Protein AF-A0A2E0QD37-F1 (afdb_monomer_lite)

Sequence (133 aa):
MSDSNKPEDSVQANPYARYAKQAQTGISQREKEGQLLVKSAQAFQGLLDNWNQAKYEDIETAISYNRSLWTLFFERAEADAEQTALSKTIISLGHFVFQRSAQILAEKDHAQRKPMFEALINVNKQIASGLFK

Foldseek 3Di:
DDDDDDDDDDCPPDPVVVVVPPQPDDDDPLLVLLVLLLVLLVLLVVCLVVVVVDDLVSLLVSLVSLLVSLVVLLVVLVPPPVNDPVSVVSVVVNVVSVVLSVCLNPDPDSVVNSVSSVVSSVVSNVSSVVSVD

Secondary structure (DSSP, 8-state):
--------------HHHHHTS--SSSS-HHHHHHHHHHHHHHHHHHHHHTTTT--HHHHHHHHHHHHHHHHHHHHHHHT-TT--HHHHHHHHHHHHHHHHHHHHHH---HHHHHHHHHHHHHHHHHHHHHHT-

pLDDT: mean 84.85, std 20.03, range [38.81, 98.75]

Radius of gyration: 20.41 Å; chains: 1; bounding box: 61×35×63 Å

Structure (mmCIF, N/CA/C/O backbone):
data_AF-A0A2E0QD37-F1
#
_entry.id   AF-A0A2E0QD37-F1
#
loop_
_atom_site.group_PDB
_atom_site.id
_atom_site.type_symbol
_atom_site.label_atom_id
_atom_site.label_alt_id
_atom_site.label_comp_id
_atom_site.label_asym_id
_atom_site.label_entity_id
_atom_site.label_seq_id
_atom_site.pdbx_PDB_ins_code
_atom_site.Cartn_x
_atom_site.Cartn_y
_atom_site.Cartn_z
_atom_site.occupancy
_atom_site.B_iso_or_equiv
_atom_site.auth_seq_id
_atom_site.auth_comp_id
_atom_site.auth_asym_id
_atom_site.auth_atom_id
_atom_site.pdbx_PDB_model_num
ATOM 1 N N . MET A 1 1 ? 45.549 13.555 -46.033 1.00 46.78 1 MET A N 1
ATOM 2 C CA . MET A 1 1 ? 44.649 14.204 -45.061 1.00 46.78 1 MET A CA 1
ATOM 3 C C . MET A 1 1 ? 43.252 13.704 -45.371 1.00 46.78 1 MET A C 1
ATOM 5 O O . MET A 1 1 ? 42.635 14.237 -46.278 1.00 46.78 1 MET A O 1
ATOM 9 N N . SER A 1 2 ? 42.834 12.629 -44.701 1.00 40.50 2 SER A N 1
ATOM 10 C CA . SER A 1 2 ? 41.514 12.012 -44.854 1.00 40.50 2 SER A CA 1
ATOM 11 C C . SER A 1 2 ? 41.102 11.363 -43.533 1.00 40.50 2 SER A C 1
ATOM 13 O O . SER A 1 2 ? 41.851 10.560 -42.985 1.00 40.50 2 SER A O 1
ATOM 15 N N . ASP A 1 3 ? 39.916 11.773 -43.096 1.00 43.25 3 ASP A N 1
ATOM 16 C CA . ASP A 1 3 ? 38.840 10.992 -42.486 1.00 43.25 3 ASP A CA 1
ATOM 17 C C . ASP A 1 3 ? 38.875 10.518 -41.020 1.00 43.25 3 ASP A C 1
ATOM 19 O O . ASP A 1 3 ? 39.574 9.597 -40.615 1.00 43.25 3 ASP A O 1
ATOM 23 N N . SER A 1 4 ? 37.901 11.101 -40.310 1.00 39.56 4 SER A N 1
ATOM 24 C CA . SER A 1 4 ? 36.816 10.416 -39.595 1.00 39.56 4 SER A CA 1
ATOM 25 C C . SER A 1 4 ? 37.019 9.973 -38.148 1.00 39.56 4 SER A C 1
ATOM 27 O O . SER A 1 4 ? 37.530 8.912 -37.814 1.00 39.56 4 SER A O 1
ATOM 29 N N . ASN A 1 5 ? 36.422 10.810 -37.304 1.00 48.47 5 ASN A N 1
ATOM 30 C CA . ASN A 1 5 ? 35.844 10.531 -36.000 1.00 48.47 5 ASN A CA 1
ATOM 31 C C . ASN A 1 5 ? 34.973 9.251 -35.986 1.00 48.47 5 ASN A C 1
ATOM 33 O O . ASN A 1 5 ? 34.045 9.138 -36.788 1.00 48.47 5 ASN A O 1
ATOM 37 N N . LYS A 1 6 ? 35.188 8.358 -35.011 1.00 42.75 6 LYS A N 1
ATOM 38 C CA . LYS A 1 6 ? 34.123 7.521 -34.429 1.00 42.75 6 LYS A CA 1
ATOM 39 C C . LYS A 1 6 ? 34.463 7.156 -32.969 1.00 42.75 6 LYS A C 1
ATOM 41 O O . LYS A 1 6 ? 35.553 6.634 -32.738 1.00 42.75 6 LYS A O 1
ATOM 46 N N . PRO A 1 7 ? 33.572 7.412 -31.993 1.00 52.16 7 PRO A N 1
ATOM 47 C CA . PRO A 1 7 ? 33.697 6.928 -30.619 1.00 52.16 7 PRO A CA 1
ATOM 48 C C . PRO A 1 7 ? 32.830 5.671 -30.411 1.00 52.16 7 PRO A C 1
ATOM 50 O O . PRO A 1 7 ? 31.709 5.644 -30.898 1.00 52.16 7 PRO A O 1
ATOM 53 N N . GLU A 1 8 ? 33.325 4.654 -29.703 1.00 38.81 8 GLU A N 1
ATOM 54 C CA . GLU A 1 8 ? 32.596 3.464 -29.192 1.00 38.81 8 GLU A CA 1
ATOM 55 C C . GLU A 1 8 ? 33.648 2.666 -28.382 1.00 38.81 8 GLU A C 1
ATOM 57 O O . GLU A 1 8 ? 34.765 2.493 -28.854 1.00 38.81 8 GLU A O 1
ATOM 62 N N . ASP A 1 9 ? 33.494 2.209 -27.142 1.00 40.91 9 ASP A N 1
ATOM 63 C CA . ASP A 1 9 ? 32.338 1.941 -26.298 1.00 40.91 9 ASP A CA 1
ATOM 64 C C . ASP A 1 9 ? 32.784 2.043 -24.827 1.00 40.91 9 ASP A C 1
ATOM 66 O O . ASP A 1 9 ? 33.634 1.271 -24.375 1.00 40.91 9 ASP A O 1
ATOM 70 N N . SER A 1 10 ? 32.189 2.930 -24.028 1.00 41.44 10 SER A N 1
ATOM 71 C CA . SER A 1 10 ? 32.179 2.737 -22.575 1.00 41.44 10 SER A CA 1
ATOM 72 C C . SER A 1 10 ? 30.936 1.928 -22.231 1.00 41.44 10 SER A C 1
ATOM 74 O O . SER A 1 10 ? 29.849 2.487 -22.079 1.00 41.44 10 SER A O 1
ATOM 76 N N . VAL A 1 11 ? 31.093 0.608 -22.114 1.00 47.97 11 VAL A N 1
ATOM 77 C CA . VAL A 1 11 ? 30.079 -0.282 -21.535 1.00 47.97 11 VAL A CA 1
ATOM 78 C C . VAL A 1 11 ? 29.918 0.096 -20.064 1.00 47.97 11 VAL A C 1
ATOM 80 O O . VAL A 1 11 ? 30.552 -0.464 -19.170 1.00 47.97 11 VAL A O 1
ATOM 83 N N . GLN A 1 12 ? 29.080 1.095 -19.801 1.00 50.47 12 GLN A N 1
ATOM 84 C CA . GLN A 1 12 ? 28.637 1.418 -18.460 1.00 50.47 12 GLN A CA 1
ATOM 85 C C . GLN A 1 12 ? 27.658 0.314 -18.071 1.00 50.47 12 GLN A C 1
ATOM 87 O O . GLN A 1 12 ? 26.489 0.314 -18.453 1.00 50.47 12 GLN A O 1
ATOM 92 N N . ALA A 1 13 ? 28.184 -0.705 -17.391 1.00 46.34 13 ALA A N 1
ATOM 93 C CA . ALA A 1 13 ? 27.398 -1.791 -16.839 1.00 46.34 13 ALA A CA 1
ATOM 94 C C . ALA A 1 13 ? 26.326 -1.188 -15.929 1.00 46.34 13 ALA A C 1
ATOM 96 O O . ALA A 1 13 ? 26.610 -0.782 -14.803 1.00 46.34 13 ALA A O 1
ATOM 97 N N . ASN A 1 14 ? 25.101 -1.101 -16.444 1.00 53.91 14 ASN A N 1
ATOM 98 C CA . ASN A 1 14 ? 23.966 -0.625 -15.686 1.00 53.91 14 ASN A CA 1
ATOM 99 C C . ASN A 1 14 ? 23.771 -1.579 -14.489 1.00 53.91 14 ASN A C 1
ATOM 101 O O . ASN A 1 14 ? 23.466 -2.758 -14.712 1.00 53.91 14 ASN A O 1
ATOM 105 N N . PRO A 1 15 ? 23.937 -1.127 -13.231 1.00 43.12 15 PRO A N 1
ATOM 106 C CA . PRO A 1 15 ? 23.738 -1.981 -12.064 1.00 43.12 15 PRO A CA 1
ATOM 107 C C . PRO A 1 15 ? 22.324 -2.584 -12.040 1.00 43.12 15 PRO A C 1
ATOM 109 O O . PRO A 1 15 ? 22.164 -3.714 -11.583 1.00 43.12 15 PRO A O 1
ATOM 112 N N . TYR A 1 16 ? 21.332 -1.922 -12.655 1.00 45.09 16 TYR A N 1
ATOM 113 C CA . TYR A 1 16 ? 19.959 -2.414 -12.827 1.00 45.09 16 TYR A CA 1
ATOM 114 C C . TYR A 1 16 ? 19.847 -3.649 -13.739 1.00 45.09 16 TYR A C 1
ATOM 116 O O . TYR A 1 16 ? 18.983 -4.499 -13.521 1.00 45.09 16 TYR A O 1
ATOM 124 N N . ALA A 1 17 ? 20.766 -3.836 -14.694 1.00 50.28 17 ALA A N 1
ATOM 125 C CA . ALA A 1 17 ? 20.780 -5.012 -15.569 1.00 50.28 17 ALA A CA 1
ATOM 126 C C . ALA A 1 17 ? 21.157 -6.306 -14.822 1.00 50.28 17 ALA A C 1
ATOM 128 O O . ALA A 1 17 ? 20.845 -7.406 -15.285 1.00 50.28 17 ALA A O 1
ATOM 129 N N . ARG A 1 18 ? 21.796 -6.198 -13.646 1.00 40.84 18 ARG A N 1
ATOM 130 C CA . ARG A 1 18 ? 22.094 -7.358 -12.790 1.00 40.84 18 ARG A CA 1
ATOM 131 C C . ARG A 1 18 ? 20.921 -7.774 -11.906 1.00 40.84 18 ARG A C 1
ATOM 133 O O . ARG A 1 18 ? 20.808 -8.960 -11.611 1.00 40.84 18 ARG A O 1
ATOM 140 N N . TYR A 1 19 ? 19.999 -6.863 -11.593 1.00 46.44 19 TYR A N 1
ATOM 141 C CA . TYR A 1 19 ? 18.747 -7.204 -10.904 1.00 46.44 19 TYR A CA 1
ATOM 142 C C . TYR A 1 19 ? 17.749 -7.928 -11.824 1.00 46.44 19 TYR A C 1
ATOM 144 O O . TYR A 1 19 ? 16.905 -8.679 -11.345 1.00 46.44 19 TYR A O 1
ATOM 152 N N . ALA A 1 20 ? 17.882 -7.779 -13.148 1.00 51.56 20 ALA A N 1
ATOM 153 C CA . ALA A 1 20 ? 17.060 -8.488 -14.131 1.00 51.56 20 ALA A CA 1
ATOM 154 C C . ALA A 1 20 ? 17.512 -9.942 -14.407 1.00 51.56 20 ALA A C 1
ATOM 156 O O . ALA A 1 20 ? 16.75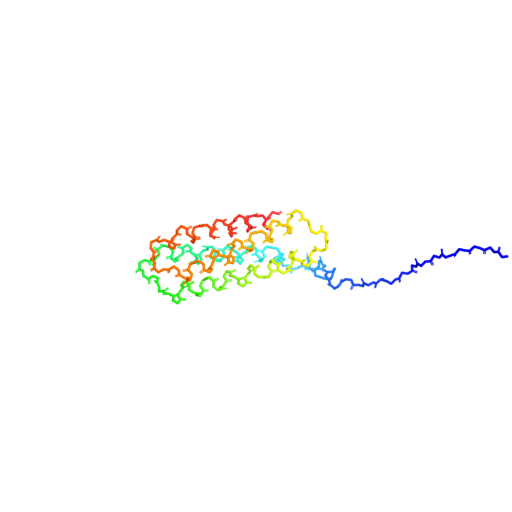9 -10.714 -14.997 1.00 51.56 20 ALA A O 1
ATOM 157 N N . LYS A 1 21 ? 18.722 -10.348 -13.982 1.00 44.88 21 LYS A N 1
ATOM 158 C CA . LYS A 1 21 ? 19.312 -11.676 -14.265 1.00 44.88 21 LYS A CA 1
ATOM 159 C C . LYS A 1 21 ? 19.428 -12.592 -13.034 1.00 44.88 21 LYS A C 1
ATOM 161 O O . LYS A 1 21 ? 20.413 -13.308 -12.886 1.00 44.88 21 LYS A O 1
ATOM 166 N N . GLN A 1 22 ? 18.424 -12.605 -12.158 1.00 43.53 22 GLN A N 1
ATOM 167 C CA . GLN A 1 22 ? 18.332 -13.555 -11.029 1.00 43.53 22 GLN A CA 1
ATOM 168 C C . GLN A 1 22 ? 17.004 -14.337 -11.015 1.00 43.53 22 GLN A C 1
ATOM 170 O O . GLN A 1 22 ? 16.498 -14.721 -9.967 1.00 43.53 22 GLN A O 1
ATOM 175 N N . ALA A 1 23 ? 16.418 -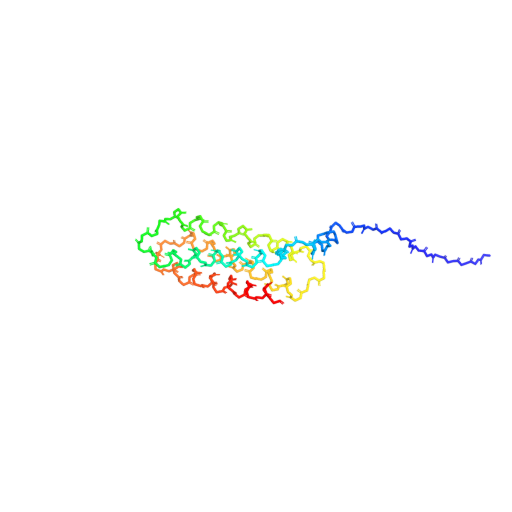14.594 -12.189 1.00 43.34 23 ALA A N 1
ATOM 176 C CA . ALA A 1 23 ? 15.141 -15.301 -12.338 1.00 43.34 23 ALA A CA 1
ATOM 177 C C . ALA A 1 23 ? 15.274 -16.835 -12.456 1.00 43.34 23 ALA A C 1
ATOM 179 O O . ALA A 1 23 ? 14.456 -17.476 -13.109 1.00 43.34 23 ALA A O 1
ATOM 180 N N . GLN A 1 24 ? 16.304 -17.447 -11.869 1.00 43.47 24 GLN A N 1
ATOM 181 C CA . GLN A 1 24 ? 16.471 -18.904 -11.896 1.00 43.47 24 GLN A CA 1
ATOM 182 C C . GLN A 1 24 ? 16.868 -19.416 -10.512 1.00 43.47 24 GLN A C 1
ATOM 184 O O . GLN A 1 24 ? 18.049 -19.592 -10.256 1.00 43.47 24 GLN A O 1
ATOM 189 N N . THR A 1 25 ? 15.855 -19.576 -9.644 1.00 43.34 25 THR A N 1
ATOM 190 C CA . THR A 1 25 ? 15.677 -20.565 -8.549 1.00 43.34 25 THR A CA 1
ATOM 191 C C . THR A 1 25 ? 14.796 -19.955 -7.441 1.00 43.34 25 THR A C 1
ATOM 193 O O . THR A 1 25 ? 15.288 -19.212 -6.594 1.00 43.34 25 THR A O 1
ATOM 196 N N . GLY A 1 26 ? 13.488 -20.252 -7.445 1.00 57.84 26 GLY A N 1
ATOM 197 C CA . GLY A 1 26 ? 12.501 -19.785 -6.449 1.00 57.84 26 GLY A CA 1
ATOM 198 C C . GLY A 1 26 ? 11.430 -18.828 -7.001 1.00 57.84 26 GLY A C 1
ATOM 199 O O . GLY A 1 26 ? 11.530 -18.387 -8.144 1.00 57.84 26 GLY A O 1
ATOM 200 N N . ILE A 1 27 ? 10.405 -18.526 -6.181 1.00 60.81 27 ILE A N 1
ATOM 201 C CA . ILE A 1 27 ? 9.330 -17.545 -6.463 1.00 60.81 27 ILE A CA 1
ATOM 202 C C . ILE A 1 27 ? 9.945 -16.269 -7.055 1.00 60.81 27 ILE A C 1
ATOM 204 O O . ILE A 1 27 ? 10.893 -15.719 -6.477 1.00 60.81 27 ILE A O 1
ATOM 208 N N . SER A 1 28 ? 9.419 -15.803 -8.192 1.00 83.12 28 SER A N 1
ATOM 209 C CA . SER A 1 28 ? 9.965 -14.633 -8.891 1.00 83.12 28 SER A CA 1
ATOM 210 C C . SER A 1 28 ? 9.872 -13.369 -8.023 1.00 83.12 28 SER A C 1
ATOM 212 O O . SER A 1 28 ? 8.989 -13.242 -7.174 1.00 83.12 28 SER A O 1
ATOM 214 N N . GLN A 1 29 ? 10.768 -12.398 -8.228 1.00 83.94 29 GLN A N 1
ATOM 215 C CA . GLN A 1 29 ? 10.733 -11.134 -7.476 1.00 83.94 29 GLN A CA 1
ATOM 216 C C . GLN A 1 29 ? 9.377 -10.415 -7.611 1.00 83.94 29 GLN A C 1
ATOM 218 O O . GLN A 1 29 ? 8.867 -9.888 -6.626 1.00 83.94 29 GLN A O 1
ATOM 223 N N . ARG A 1 30 ? 8.765 -10.456 -8.803 1.00 83.88 30 ARG A N 1
ATOM 224 C CA . ARG A 1 30 ? 7.429 -9.889 -9.055 1.00 83.88 30 ARG A CA 1
ATOM 225 C C . ARG A 1 30 ? 6.343 -10.589 -8.247 1.00 83.88 30 ARG A C 1
ATOM 227 O O . ARG A 1 30 ? 5.489 -9.931 -7.663 1.00 83.88 30 ARG A O 1
ATOM 234 N N . GLU A 1 31 ? 6.402 -11.912 -8.164 1.00 89.38 31 GLU A N 1
ATOM 235 C CA . GLU A 1 31 ? 5.430 -12.691 -7.402 1.00 89.38 31 GLU A CA 1
ATOM 236 C C . GLU A 1 31 ? 5.555 -12.429 -5.892 1.00 89.38 31 GLU A C 1
ATOM 238 O O . GLU A 1 31 ? 4.542 -12.253 -5.216 1.00 89.38 31 GLU A O 1
ATOM 243 N N . LYS A 1 32 ? 6.779 -12.277 -5.364 1.00 92.56 32 LYS A N 1
ATOM 244 C CA . LYS A 1 32 ? 6.995 -11.836 -3.971 1.00 92.56 32 LYS A CA 1
ATOM 245 C C . LYS A 1 32 ? 6.396 -10.452 -3.711 1.00 92.56 32 LYS A C 1
ATOM 247 O O . LYS A 1 32 ? 5.731 -10.246 -2.700 1.00 92.56 32 LYS A O 1
ATOM 252 N N . GLU A 1 33 ? 6.610 -9.506 -4.622 1.00 92.00 33 GLU A N 1
ATOM 253 C CA . GLU A 1 33 ? 6.053 -8.150 -4.535 1.00 92.00 33 GLU A CA 1
ATOM 254 C C . GLU A 1 33 ? 4.514 -8.164 -4.562 1.00 92.00 33 GLU A C 1
ATOM 256 O O . GLU A 1 33 ? 3.874 -7.506 -3.737 1.00 92.00 33 GLU A O 1
ATOM 261 N N . GLY A 1 34 ? 3.913 -8.990 -5.424 1.00 94.81 34 GLY A N 1
ATOM 262 C CA . GLY A 1 34 ? 2.467 -9.211 -5.449 1.00 94.81 34 GLY A CA 1
ATOM 263 C C . GLY A 1 34 ? 1.934 -9.788 -4.134 1.00 94.81 34 GLY A C 1
ATOM 264 O O . GLY A 1 34 ? 0.923 -9.314 -3.615 1.00 94.81 34 GLY A O 1
ATOM 265 N N . GLN A 1 35 ? 2.632 -10.755 -3.531 1.00 96.25 35 GLN A N 1
ATOM 266 C CA . GLN A 1 35 ? 2.251 -11.320 -2.230 1.00 96.25 35 GLN A CA 1
ATOM 267 C C . GLN A 1 35 ? 2.298 -10.280 -1.098 1.00 96.25 35 GLN A C 1
ATOM 269 O O . GLN A 1 35 ? 1.419 -10.277 -0.234 1.00 96.25 35 GLN A O 1
ATOM 274 N N . LEU A 1 36 ? 3.275 -9.365 -1.105 1.00 97.19 36 LEU A N 1
ATOM 275 C CA . LEU A 1 36 ? 3.357 -8.278 -0.119 1.00 97.19 36 LEU A CA 1
ATOM 276 C C . LEU A 1 36 ? 2.178 -7.301 -0.242 1.00 97.19 36 LEU A C 1
ATOM 278 O O . LEU A 1 36 ? 1.594 -6.909 0.771 1.00 97.19 36 LEU A O 1
ATOM 282 N N . LEU A 1 37 ? 1.772 -6.962 -1.469 1.00 98.00 37 LEU A N 1
ATOM 283 C CA . LEU A 1 37 ? 0.577 -6.152 -1.723 1.00 98.00 37 LEU A CA 1
ATOM 284 C C . LEU A 1 37 ? -0.705 -6.851 -1.251 1.00 98.00 37 LEU A C 1
ATOM 286 O O . LEU A 1 37 ? -1.542 -6.221 -0.600 1.00 98.00 37 LEU A O 1
ATOM 290 N N . VAL A 1 38 ? -0.846 -8.157 -1.513 1.00 98.19 38 VAL A N 1
ATOM 291 C CA . VAL A 1 38 ? -1.974 -8.960 -1.004 1.00 98.19 38 VAL A CA 1
ATOM 292 C C . VAL A 1 38 ? -2.001 -8.952 0.521 1.00 98.19 38 VAL A C 1
ATOM 294 O O . VAL A 1 38 ? -3.055 -8.708 1.107 1.00 98.19 38 VAL A O 1
ATOM 297 N N . LYS A 1 39 ? -0.851 -9.148 1.173 1.00 98.19 39 LYS A N 1
ATOM 298 C CA . LYS A 1 39 ? -0.739 -9.096 2.634 1.00 98.19 39 LYS A CA 1
ATOM 299 C C . LYS A 1 39 ? -1.162 -7.734 3.185 1.00 98.19 39 LYS A C 1
ATOM 301 O O . LYS A 1 39 ? -1.905 -7.675 4.162 1.00 98.19 39 LYS A O 1
ATOM 306 N N . SER A 1 40 ? -0.734 -6.639 2.556 1.00 98.44 40 SER A N 1
ATOM 307 C CA . SER A 1 40 ? -1.159 -5.293 2.955 1.00 98.44 40 SER A CA 1
ATOM 308 C C . SER A 1 40 ? -2.671 -5.099 2.790 1.00 98.44 40 SER A C 1
ATOM 310 O O . SER A 1 40 ? -3.325 -4.594 3.701 1.00 98.44 40 SER A O 1
ATOM 312 N N . ALA A 1 41 ? -3.250 -5.559 1.677 1.00 98.62 41 ALA A N 1
ATOM 313 C CA . ALA A 1 41 ? -4.693 -5.506 1.452 1.00 98.62 41 ALA A CA 1
ATOM 314 C C . ALA A 1 41 ? -5.482 -6.325 2.490 1.00 98.62 41 ALA A C 1
ATOM 316 O O . ALA A 1 41 ? -6.534 -5.887 2.947 1.00 98.62 41 ALA A O 1
ATOM 317 N N . GLN A 1 42 ? -4.975 -7.494 2.886 1.00 98.44 42 GLN A N 1
ATOM 318 C CA . GLN A 1 42 ? -5.572 -8.318 3.940 1.00 98.44 42 GLN A CA 1
ATOM 319 C C . GLN A 1 42 ? -5.493 -7.643 5.312 1.00 98.44 42 GLN A C 1
ATOM 321 O O . GLN A 1 42 ? -6.468 -7.684 6.054 1.00 98.44 42 GLN A O 1
ATOM 326 N N . ALA A 1 43 ? -4.378 -6.983 5.639 1.00 98.12 43 ALA A N 1
ATOM 327 C CA . ALA A 1 43 ? -4.248 -6.229 6.887 1.00 98.12 43 ALA A CA 1
ATOM 328 C C . ALA A 1 43 ? -5.267 -5.079 6.962 1.00 98.12 43 ALA A C 1
ATOM 330 O O . ALA A 1 43 ? -5.943 -4.909 7.974 1.00 98.12 43 ALA A O 1
ATOM 331 N N . PHE A 1 44 ? -5.438 -4.335 5.866 1.00 98.56 44 PHE A N 1
ATOM 332 C CA . PHE A 1 44 ? -6.474 -3.309 5.761 1.00 98.56 44 PHE A CA 1
ATOM 333 C C . PHE A 1 44 ? -7.888 -3.883 5.873 1.00 98.56 44 PHE A C 1
ATOM 335 O O . PHE A 1 44 ? -8.712 -3.315 6.583 1.00 98.56 44 PHE A O 1
ATOM 342 N N . GLN A 1 45 ? -8.167 -5.018 5.227 1.00 98.31 45 GLN A N 1
ATOM 343 C CA . GLN A 1 45 ? -9.462 -5.685 5.361 1.00 98.31 45 GLN A CA 1
ATOM 344 C C . GLN A 1 45 ? -9.719 -6.111 6.811 1.00 98.31 45 GLN A C 1
ATOM 346 O O . GLN A 1 45 ? -10.780 -5.818 7.342 1.00 98.31 45 GLN A O 1
ATOM 351 N N . GLY A 1 46 ? -8.730 -6.702 7.488 1.00 97.94 46 GLY A N 1
ATOM 352 C CA . GLY A 1 46 ? -8.856 -7.106 8.889 1.00 97.94 46 GLY A CA 1
ATOM 353 C C . GLY A 1 46 ? -9.126 -5.936 9.842 1.00 97.94 46 GLY A C 1
ATOM 354 O O . GLY A 1 46 ? -9.885 -6.096 10.801 1.00 97.94 46 GLY A O 1
ATOM 355 N N . LEU A 1 47 ? -8.565 -4.751 9.558 1.00 96.94 47 LEU A N 1
ATOM 356 C CA . LEU A 1 47 ? -8.909 -3.515 10.269 1.00 96.94 47 LEU A CA 1
ATOM 357 C C . LEU A 1 47 ? -10.363 -3.108 10.026 1.00 96.94 47 LEU A C 1
ATOM 359 O O . LEU A 1 47 ? -11.048 -2.747 10.977 1.00 96.94 47 LEU A O 1
ATOM 363 N N . LEU A 1 48 ? -10.847 -3.164 8.782 1.00 96.56 48 LEU A N 1
ATOM 364 C CA . LEU A 1 48 ? -12.242 -2.844 8.459 1.00 96.56 48 LEU A CA 1
ATOM 365 C C . LEU A 1 48 ? -13.226 -3.833 9.094 1.00 96.56 48 LEU A C 1
ATOM 367 O O . LEU A 1 48 ? -14.258 -3.412 9.620 1.00 96.56 48 LEU A O 1
ATOM 371 N N . ASP A 1 49 ? -12.887 -5.121 9.096 1.00 97.19 49 ASP A N 1
ATOM 372 C CA . ASP A 1 49 ? -13.707 -6.187 9.674 1.00 97.19 49 ASP A CA 1
ATOM 373 C C . ASP A 1 49 ? -13.852 -6.016 11.196 1.00 97.19 49 ASP A C 1
ATOM 375 O O . ASP A 1 49 ? -14.919 -6.262 11.756 1.00 97.19 49 ASP A O 1
ATOM 379 N N . ASN A 1 50 ? -12.806 -5.514 11.864 1.00 95.00 50 ASN A N 1
ATOM 380 C CA . ASN A 1 50 ? -12.777 -5.268 13.310 1.00 95.00 50 ASN A CA 1
ATOM 381 C C . ASN A 1 50 ? -12.768 -3.772 13.658 1.00 95.00 50 ASN A C 1
ATOM 383 O O . ASN A 1 50 ? -12.234 -3.368 14.691 1.00 95.00 50 ASN A O 1
ATOM 387 N N . TRP A 1 51 ? -13.371 -2.931 12.814 1.00 93.50 51 TRP A N 1
ATOM 388 C CA . TRP A 1 51 ? -13.180 -1.476 12.865 1.00 93.50 51 TRP A CA 1
ATOM 389 C C . TRP A 1 51 ? -13.504 -0.828 14.213 1.00 93.50 51 TRP A C 1
ATOM 391 O O . TRP A 1 51 ? -12.807 0.082 14.650 1.00 93.50 51 TRP A O 1
ATOM 401 N N . ASN A 1 52 ? -14.544 -1.310 14.895 1.00 92.25 52 ASN A N 1
ATOM 402 C CA . ASN A 1 52 ? -14.959 -0.767 16.193 1.00 92.25 52 ASN A CA 1
ATOM 403 C C . ASN A 1 52 ? -13.954 -1.070 17.320 1.00 92.25 52 ASN A C 1
ATOM 405 O O . ASN A 1 52 ? -14.037 -0.470 18.386 1.00 92.25 52 ASN A O 1
ATOM 409 N N . GLN A 1 53 ? -13.039 -2.016 17.098 1.00 92.88 53 GLN A N 1
ATOM 410 C CA . GLN A 1 53 ? -11.988 -2.419 18.033 1.00 92.88 53 GLN A CA 1
ATOM 411 C C . GLN A 1 53 ? -10.598 -1.940 17.587 1.00 92.88 53 GLN A C 1
ATOM 413 O O . GLN A 1 53 ? -9.656 -2.009 18.375 1.00 92.88 53 GLN A O 1
ATOM 418 N N . ALA A 1 54 ? -10.469 -1.466 16.343 1.00 90.88 54 ALA A N 1
ATOM 419 C CA . ALA A 1 54 ? -9.211 -1.009 15.775 1.00 90.88 54 ALA A CA 1
ATOM 420 C C . ALA A 1 54 ? -8.706 0.234 16.511 1.00 90.88 54 ALA A C 1
ATOM 422 O O . ALA A 1 54 ? -9.401 1.255 16.594 1.00 90.88 54 ALA A O 1
ATOM 423 N N . LYS A 1 55 ? -7.478 0.159 17.025 1.00 93.44 55 LYS A N 1
ATOM 424 C CA . LYS A 1 55 ? -6.830 1.299 17.665 1.00 93.44 55 LYS A CA 1
ATOM 425 C C . LYS A 1 55 ? -6.106 2.150 16.632 1.00 93.44 55 LYS A C 1
ATOM 427 O O . LYS A 1 55 ? -5.846 1.727 15.503 1.00 93.44 55 LYS A O 1
ATOM 432 N N . TYR A 1 56 ? -5.772 3.375 17.024 1.00 93.19 56 TYR A N 1
ATOM 433 C CA . TYR A 1 56 ? -5.030 4.278 16.152 1.00 93.19 56 TYR A CA 1
ATOM 434 C C . TYR A 1 56 ? -3.651 3.705 15.787 1.00 93.19 56 TYR A C 1
ATOM 436 O O . TYR A 1 56 ? -3.228 3.818 14.641 1.00 93.19 56 TYR A O 1
ATOM 444 N N . GLU A 1 57 ? -2.993 3.015 16.715 1.00 96.19 57 GLU A N 1
ATOM 445 C CA . GLU A 1 57 ? -1.681 2.398 16.501 1.00 96.19 57 GLU A CA 1
ATOM 446 C C . GLU A 1 57 ? -1.741 1.266 15.461 1.00 96.19 57 GLU A C 1
ATOM 448 O O . GLU A 1 57 ? -0.813 1.099 14.665 1.00 96.19 57 GLU A O 1
ATOM 453 N N . ASP A 1 58 ? -2.849 0.517 15.414 1.00 95.81 58 ASP A N 1
ATOM 454 C CA . ASP A 1 58 ? -3.063 -0.538 14.416 1.00 95.81 58 ASP A CA 1
ATOM 455 C C . ASP A 1 58 ? -3.237 0.070 13.013 1.00 95.81 58 ASP A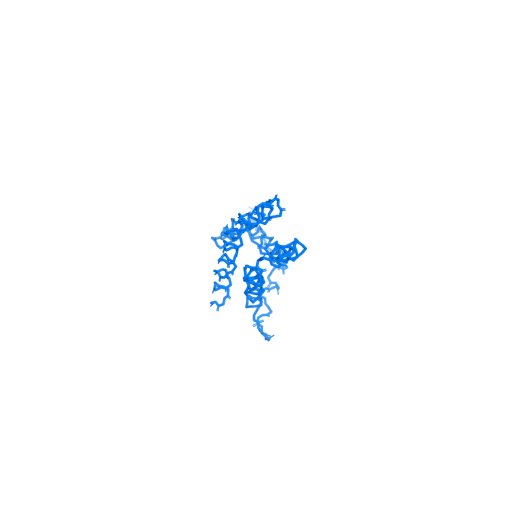 C 1
ATOM 457 O O . ASP A 1 58 ? -2.667 -0.415 12.030 1.00 95.81 58 ASP A O 1
ATOM 461 N N . ILE A 1 59 ? -3.984 1.179 12.931 1.00 96.50 59 ILE A N 1
ATOM 462 C CA . ILE A 1 59 ? -4.165 1.980 11.712 1.00 96.50 59 ILE A CA 1
ATOM 463 C C . ILE A 1 59 ? -2.815 2.518 11.235 1.00 96.50 59 ILE A C 1
ATOM 465 O O . ILE A 1 59 ? -2.453 2.333 10.072 1.00 96.50 59 ILE A O 1
ATOM 469 N N . GLU A 1 60 ? -2.053 3.155 12.122 1.00 97.44 60 GLU A N 1
ATOM 470 C CA . GLU A 1 60 ? -0.748 3.732 11.806 1.00 97.44 60 GLU A CA 1
ATOM 471 C C . GLU A 1 60 ? 0.245 2.667 11.333 1.00 97.44 60 GLU A C 1
ATOM 473 O O . GLU A 1 60 ? 0.928 2.860 10.322 1.00 97.44 60 GLU A O 1
ATOM 478 N N . THR A 1 61 ? 0.274 1.512 12.000 1.00 98.00 61 THR A N 1
ATOM 479 C CA . THR A 1 61 ? 1.132 0.380 11.633 1.00 98.00 61 THR A CA 1
ATOM 480 C C . THR A 1 61 ? 0.795 -0.143 10.240 1.00 98.00 61 THR A C 1
ATOM 482 O O . THR A 1 61 ? 1.684 -0.297 9.397 1.00 98.00 61 THR A O 1
ATOM 485 N N . ALA A 1 62 ? -0.489 -0.384 9.958 1.00 98.06 62 ALA A N 1
ATOM 486 C CA . ALA A 1 62 ? -0.914 -0.898 8.661 1.00 98.06 62 ALA A CA 1
ATOM 487 C C . ALA A 1 62 ? -0.643 0.106 7.529 1.00 98.06 62 ALA A C 1
ATOM 489 O O . ALA A 1 62 ? -0.161 -0.276 6.458 1.00 98.06 62 ALA A O 1
ATOM 490 N N . ILE A 1 63 ? -0.921 1.394 7.763 1.00 98.44 63 ILE A N 1
ATOM 491 C CA . ILE A 1 63 ? -0.659 2.461 6.791 1.00 98.44 63 ILE A CA 1
ATOM 492 C C . ILE A 1 63 ? 0.840 2.597 6.528 1.00 98.44 63 ILE A C 1
ATOM 494 O O . ILE A 1 63 ? 1.247 2.688 5.369 1.00 98.44 63 ILE A O 1
ATOM 498 N N . SER A 1 64 ? 1.668 2.562 7.572 1.00 98.38 64 SER A N 1
ATOM 499 C CA . SER A 1 64 ? 3.124 2.653 7.442 1.00 98.38 64 SER A CA 1
ATOM 500 C C . SER A 1 64 ? 3.687 1.490 6.633 1.00 98.38 64 SER A C 1
ATOM 502 O O . SER A 1 64 ? 4.444 1.718 5.692 1.00 98.38 64 SER A O 1
ATOM 504 N N . TYR A 1 65 ? 3.241 0.261 6.914 1.00 98.44 65 TYR A N 1
ATOM 505 C CA . TYR A 1 65 ? 3.631 -0.916 6.138 1.00 98.44 65 TYR A CA 1
ATOM 506 C C . TYR A 1 65 ? 3.294 -0.766 4.647 1.00 98.44 65 TYR A C 1
ATOM 508 O O . TYR A 1 65 ? 4.153 -0.978 3.791 1.00 98.44 65 TYR A O 1
ATOM 516 N N . ASN A 1 66 ? 2.066 -0.346 4.325 1.00 98.56 66 ASN A N 1
ATOM 517 C CA . ASN A 1 66 ? 1.657 -0.128 2.938 1.00 98.56 66 ASN A CA 1
ATOM 518 C C . ASN A 1 66 ? 2.485 0.967 2.253 1.00 98.56 66 ASN A C 1
ATOM 520 O O . ASN A 1 66 ? 2.935 0.787 1.123 1.00 98.56 66 ASN A O 1
ATOM 524 N N . ARG A 1 67 ? 2.716 2.095 2.935 1.00 98.50 67 ARG A N 1
ATOM 525 C CA . ARG A 1 67 ? 3.525 3.195 2.398 1.00 98.50 67 ARG A CA 1
ATOM 526 C C . ARG A 1 67 ? 4.943 2.743 2.076 1.00 98.50 67 ARG A C 1
ATOM 528 O O . ARG A 1 67 ? 5.421 3.078 1.002 1.00 98.50 67 ARG A O 1
ATOM 535 N N . SER A 1 68 ? 5.581 1.954 2.941 1.00 98.06 68 SER A N 1
ATOM 536 C CA . SER A 1 68 ? 6.930 1.435 2.688 1.00 98.06 68 SER A CA 1
ATOM 537 C C . SER A 1 68 ? 7.003 0.567 1.429 1.00 98.06 68 SER A C 1
ATOM 539 O O . SER A 1 68 ? 7.954 0.697 0.664 1.00 98.06 68 SER A O 1
ATOM 541 N N . LEU A 1 69 ? 5.995 -0.275 1.169 1.00 97.12 69 LEU A N 1
ATOM 542 C CA . LEU A 1 69 ? 5.925 -1.042 -0.084 1.00 97.12 69 LEU A CA 1
ATOM 543 C C . LEU A 1 69 ? 5.812 -0.115 -1.299 1.00 97.12 69 LEU A C 1
ATOM 545 O O . LEU A 1 69 ? 6.536 -0.272 -2.280 1.00 97.12 69 LEU A O 1
ATOM 549 N N . TRP A 1 70 ? 4.924 0.875 -1.213 1.00 98.19 70 TRP A N 1
ATOM 550 C CA . TRP A 1 70 ? 4.690 1.823 -2.296 1.00 98.19 70 TRP A CA 1
ATOM 551 C C . TRP A 1 70 ? 5.870 2.758 -2.554 1.00 98.19 70 TRP A C 1
ATOM 553 O O . TRP A 1 70 ? 6.092 3.112 -3.707 1.00 98.19 70 TRP A O 1
ATOM 563 N N . THR A 1 71 ? 6.671 3.096 -1.542 1.00 98.19 71 THR A N 1
ATOM 564 C CA . THR A 1 71 ? 7.939 3.818 -1.724 1.00 98.19 71 THR A CA 1
ATOM 565 C C . THR A 1 71 ? 8.891 3.038 -2.628 1.00 98.19 71 THR A C 1
ATOM 567 O O . THR A 1 71 ? 9.389 3.603 -3.594 1.00 98.19 71 THR A O 1
ATOM 570 N N . LEU A 1 72 ? 9.062 1.730 -2.408 1.00 95.44 72 LEU A N 1
ATOM 571 C CA . LEU A 1 72 ? 9.944 0.903 -3.243 1.00 95.44 72 LEU A CA 1
ATOM 572 C C . LEU A 1 72 ? 9.470 0.828 -4.703 1.00 95.44 72 LEU A C 1
ATOM 574 O O . LEU A 1 72 ? 10.282 0.878 -5.628 1.00 95.44 72 LEU A O 1
ATOM 578 N N . PHE A 1 73 ? 8.157 0.707 -4.927 1.00 94.06 73 PHE A N 1
ATOM 579 C CA . PHE A 1 73 ? 7.596 0.716 -6.281 1.00 94.06 73 PHE A CA 1
ATOM 580 C C . PHE A 1 73 ? 7.745 2.076 -6.957 1.00 94.06 73 PHE A C 1
ATOM 582 O O . PHE A 1 73 ? 8.107 2.134 -8.130 1.00 94.06 73 PHE A O 1
ATOM 589 N N . PHE A 1 74 ? 7.490 3.152 -6.215 1.00 96.38 74 PHE A N 1
ATOM 590 C CA . PHE A 1 74 ? 7.591 4.519 -6.702 1.00 96.38 74 PHE A CA 1
ATOM 591 C C . PHE A 1 74 ? 9.029 4.869 -7.095 1.00 96.38 74 PHE A C 1
ATOM 593 O O . PHE A 1 74 ? 9.256 5.295 -8.220 1.00 96.38 74 PHE A O 1
ATOM 600 N N . GLU A 1 75 ? 10.007 4.602 -6.226 1.00 95.44 75 GLU A N 1
ATOM 601 C CA . GLU A 1 75 ? 11.429 4.846 -6.503 1.00 95.44 75 GLU A CA 1
ATOM 602 C C . GLU A 1 75 ? 11.914 4.068 -7.732 1.00 95.44 75 GLU A C 1
ATOM 604 O O . GLU A 1 75 ? 12.625 4.612 -8.576 1.00 95.44 75 GLU A O 1
ATOM 609 N N . ARG A 1 76 ? 11.492 2.803 -7.881 1.00 94.06 76 ARG A N 1
ATOM 610 C CA . ARG A 1 76 ? 11.825 2.001 -9.067 1.00 94.06 76 ARG A CA 1
ATOM 611 C C . ARG A 1 76 ? 11.205 2.576 -10.343 1.00 94.06 76 ARG A C 1
ATOM 613 O O . ARG A 1 76 ? 11.846 2.530 -11.387 1.00 94.06 76 ARG A O 1
ATOM 620 N N . ALA A 1 77 ? 9.974 3.076 -10.269 1.00 92.81 77 ALA A N 1
ATOM 621 C CA . ALA A 1 77 ? 9.283 3.673 -11.408 1.00 92.81 77 ALA A CA 1
ATOM 622 C C . ALA A 1 77 ? 9.855 5.050 -11.787 1.00 92.81 77 ALA A C 1
ATOM 624 O O . ALA A 1 77 ? 9.962 5.359 -12.968 1.00 92.81 77 ALA A O 1
ATOM 625 N N . GLU A 1 78 ? 10.274 5.857 -10.812 1.00 93.44 78 GLU A N 1
ATOM 626 C CA . GLU A 1 78 ? 10.977 7.129 -11.039 1.00 93.44 78 GLU A CA 1
ATOM 627 C C . GLU A 1 78 ? 12.349 6.909 -11.691 1.00 93.44 78 GLU A C 1
ATOM 629 O O . GLU A 1 78 ? 12.742 7.653 -12.586 1.00 93.44 78 GLU A O 1
ATOM 634 N N . ALA A 1 79 ? 13.066 5.855 -11.287 1.00 93.25 79 ALA A N 1
ATOM 635 C CA . ALA A 1 79 ? 14.366 5.501 -11.855 1.00 93.25 79 ALA A CA 1
ATOM 636 C C . ALA A 1 79 ? 14.291 4.925 -13.286 1.00 93.25 79 ALA A C 1
ATOM 638 O O . ALA A 1 79 ? 15.331 4.746 -13.926 1.00 93.25 79 ALA A O 1
ATOM 639 N N . ASP A 1 80 ? 13.093 4.619 -13.797 1.00 89.44 80 ASP A N 1
ATOM 640 C CA . ASP A 1 80 ? 12.894 4.161 -15.173 1.00 89.44 80 ASP A CA 1
ATOM 641 C C . ASP A 1 80 ? 13.099 5.318 -16.165 1.00 89.44 80 ASP A C 1
ATOM 643 O O . ASP A 1 80 ? 12.230 6.173 -16.348 1.00 89.44 80 ASP A O 1
ATOM 647 N N . ALA A 1 81 ? 14.246 5.330 -16.845 1.00 89.56 81 ALA A N 1
ATOM 648 C CA . ALA A 1 81 ? 14.595 6.361 -17.821 1.00 89.56 81 ALA A CA 1
ATOM 649 C C . ALA A 1 81 ? 13.652 6.399 -19.037 1.00 89.56 81 ALA A C 1
ATOM 651 O O . ALA A 1 81 ? 13.465 7.459 -19.632 1.00 89.56 81 ALA A O 1
ATOM 652 N N . GLU A 1 82 ? 13.044 5.268 -19.408 1.00 89.75 82 GLU A N 1
ATOM 653 C CA . GLU A 1 82 ? 12.130 5.195 -20.554 1.00 89.75 82 GLU A CA 1
ATOM 654 C C . GLU A 1 82 ? 10.742 5.748 -20.217 1.00 89.75 82 GLU A C 1
ATOM 656 O O . GLU A 1 82 ? 9.950 6.031 -21.120 1.00 89.75 82 GLU A O 1
ATOM 661 N N . GLN A 1 83 ? 10.446 5.926 -18.921 1.00 89.19 83 GLN A N 1
ATOM 662 C CA . GLN A 1 83 ? 9.168 6.436 -18.431 1.00 89.19 83 GLN A CA 1
ATOM 663 C C . GLN A 1 83 ? 7.997 5.712 -19.108 1.00 89.19 83 GLN A C 1
ATOM 665 O O . GLN A 1 83 ? 7.084 6.323 -19.693 1.00 89.19 83 GLN A O 1
ATOM 670 N N . THR A 1 84 ? 8.073 4.379 -19.058 1.00 90.94 84 THR A N 1
ATOM 671 C CA . THR A 1 84 ? 7.098 3.483 -19.677 1.00 90.94 84 THR A CA 1
ATOM 672 C C . THR A 1 84 ? 5.685 3.768 -19.165 1.00 90.94 84 THR A C 1
ATOM 674 O O . THR A 1 84 ? 5.483 4.375 -18.108 1.00 90.94 84 THR A O 1
ATOM 677 N N . ALA A 1 85 ? 4.666 3.316 -19.904 1.00 88.94 85 ALA A N 1
ATOM 678 C CA . ALA A 1 85 ? 3.275 3.461 -19.467 1.00 88.94 85 ALA A CA 1
ATOM 679 C C . ALA A 1 85 ? 3.053 2.859 -18.066 1.00 88.94 85 ALA A C 1
ATOM 681 O O . ALA A 1 85 ? 2.374 3.464 -17.241 1.00 88.94 85 ALA A O 1
ATOM 682 N N . LEU A 1 86 ? 3.696 1.720 -17.778 1.00 86.06 86 LEU A N 1
ATOM 683 C CA . LEU A 1 86 ? 3.658 1.088 -16.463 1.00 86.06 86 LEU A CA 1
ATOM 684 C C . LEU A 1 86 ? 4.259 1.995 -15.384 1.00 86.06 86 LEU A C 1
ATOM 686 O O . LEU A 1 86 ? 3.605 2.235 -14.372 1.00 86.06 86 LEU A O 1
ATOM 690 N N . SER A 1 87 ? 5.461 2.530 -15.602 1.00 88.31 87 SER A N 1
ATOM 691 C CA . SER A 1 87 ? 6.129 3.404 -14.630 1.00 88.31 87 SER A CA 1
ATOM 692 C C . SER A 1 87 ? 5.314 4.665 -14.346 1.00 88.31 87 SER A C 1
ATOM 694 O O . SER A 1 87 ? 5.085 4.997 -13.186 1.00 88.31 87 SER A O 1
ATOM 696 N N . LYS A 1 88 ? 4.738 5.295 -15.377 1.00 93.62 88 LYS A N 1
ATOM 697 C CA . LYS A 1 88 ? 3.823 6.440 -15.212 1.00 93.62 88 LYS A CA 1
ATOM 698 C C . LYS A 1 88 ? 2.584 6.090 -14.387 1.00 93.62 88 LYS A C 1
ATOM 700 O O . LYS A 1 88 ? 2.179 6.867 -13.521 1.00 93.62 88 LYS A O 1
ATOM 705 N N . THR A 1 89 ? 1.986 4.920 -14.623 1.00 93.19 89 THR A N 1
ATOM 706 C CA . THR A 1 89 ? 0.862 4.432 -13.815 1.00 93.19 89 THR A CA 1
ATOM 707 C C . THR A 1 89 ? 1.276 4.203 -12.360 1.00 93.19 89 THR A C 1
ATOM 709 O O . THR A 1 89 ? 0.557 4.636 -11.462 1.00 93.19 89 THR A O 1
ATOM 712 N N . ILE A 1 90 ? 2.434 3.584 -12.107 1.00 93.75 90 ILE A N 1
ATOM 713 C CA . ILE A 1 90 ? 2.939 3.349 -10.746 1.00 93.75 90 ILE A CA 1
ATOM 714 C C . ILE A 1 90 ? 3.228 4.665 -10.018 1.00 93.75 90 ILE A C 1
ATOM 716 O O . ILE A 1 90 ? 2.832 4.798 -8.864 1.00 93.75 90 ILE A O 1
ATOM 720 N N . ILE A 1 91 ? 3.831 5.655 -10.680 1.00 97.12 91 ILE A N 1
ATOM 721 C CA . ILE A 1 91 ? 4.081 6.989 -10.107 1.00 97.12 91 ILE A CA 1
ATOM 722 C C . ILE A 1 91 ? 2.759 7.659 -9.708 1.00 97.12 91 ILE A C 1
ATOM 724 O O . ILE A 1 91 ? 2.597 8.108 -8.572 1.00 97.12 91 ILE A O 1
ATOM 728 N N . SER A 1 92 ? 1.774 7.673 -10.612 1.00 97.75 92 SER A N 1
ATOM 729 C CA . SER A 1 92 ? 0.455 8.258 -10.340 1.00 97.75 92 SER A CA 1
ATOM 730 C C . SER A 1 92 ? -0.258 7.568 -9.171 1.00 97.75 92 SER A C 1
ATOM 732 O O . SER A 1 92 ? -0.793 8.239 -8.283 1.00 97.75 92 SER A O 1
ATOM 734 N N . LEU A 1 93 ? -0.222 6.234 -9.126 1.00 97.81 93 LEU A N 1
ATOM 735 C CA . LEU A 1 93 ? -0.796 5.467 -8.023 1.00 97.81 93 LEU A CA 1
ATOM 736 C C . LEU A 1 93 ? -0.022 5.657 -6.717 1.00 97.81 93 LEU A C 1
ATOM 738 O O . LEU A 1 93 ? -0.647 5.747 -5.665 1.00 97.81 93 LEU A O 1
ATOM 742 N N . GLY A 1 94 ? 1.304 5.783 -6.767 1.00 98.25 94 GLY A N 1
ATOM 743 C CA . GLY A 1 94 ? 2.126 6.085 -5.599 1.00 98.25 94 GLY A CA 1
ATOM 744 C C . GLY A 1 94 ? 1.719 7.410 -4.962 1.00 98.25 94 GLY A C 1
ATOM 745 O O . GLY A 1 94 ? 1.421 7.445 -3.770 1.00 98.25 94 GLY A O 1
ATOM 746 N N . HIS A 1 95 ? 1.569 8.473 -5.760 1.00 98.62 95 HIS A N 1
ATOM 747 C CA . HIS A 1 95 ? 1.037 9.751 -5.274 1.00 98.62 95 HIS A CA 1
ATOM 748 C C . HIS A 1 95 ? -0.345 9.604 -4.629 1.00 98.62 95 HIS A C 1
ATOM 750 O O . HIS A 1 95 ? -0.560 10.096 -3.519 1.00 98.62 95 HIS A O 1
ATOM 756 N N . PHE A 1 96 ? -1.265 8.888 -5.286 1.00 98.56 96 PHE A N 1
ATOM 757 C CA . PHE A 1 96 ? -2.587 8.610 -4.727 1.00 98.56 96 PHE A CA 1
ATOM 758 C C . PHE A 1 96 ? -2.492 7.894 -3.373 1.00 98.56 96 PHE A C 1
ATOM 760 O O . PHE A 1 96 ? -3.139 8.310 -2.410 1.00 98.56 96 PHE A O 1
ATOM 767 N N . VAL A 1 97 ? -1.670 6.847 -3.273 1.00 98.69 97 VAL A N 1
ATOM 768 C CA . VAL A 1 97 ? -1.493 6.067 -2.045 1.00 98.69 97 VAL A CA 1
ATOM 769 C C . VAL A 1 97 ? -0.901 6.921 -0.929 1.00 98.69 97 VAL A C 1
ATOM 771 O O . VAL A 1 97 ? -1.398 6.865 0.198 1.00 98.69 97 VAL A O 1
ATOM 774 N N . PHE A 1 98 ? 0.119 7.732 -1.211 1.00 98.75 98 PHE A N 1
ATOM 775 C CA . PHE A 1 98 ? 0.739 8.601 -0.209 1.00 98.75 98 PHE A CA 1
ATOM 776 C C . PHE A 1 98 ? -0.234 9.665 0.298 1.00 98.75 98 PHE A C 1
ATOM 778 O O . PHE A 1 98 ? -0.376 9.830 1.512 1.00 98.75 98 PHE A O 1
ATOM 785 N N . GLN A 1 99 ? -0.963 10.323 -0.606 1.00 98.44 99 GLN A N 1
ATOM 786 C CA . GLN A 1 99 ? -1.975 11.308 -0.235 1.00 98.44 99 GLN A CA 1
ATOM 787 C C . GLN A 1 99 ? -3.096 10.666 0.588 1.00 98.44 99 GLN A C 1
ATOM 789 O O . GLN A 1 99 ? -3.465 11.180 1.644 1.00 98.44 99 GLN A O 1
ATOM 794 N N . ARG A 1 100 ? -3.620 9.521 0.142 1.00 98.31 100 ARG A N 1
ATOM 795 C CA . ARG A 1 100 ? -4.695 8.809 0.840 1.00 98.31 100 ARG A CA 1
ATOM 796 C C . ARG A 1 100 ? -4.253 8.324 2.220 1.00 98.31 100 ARG A C 1
ATOM 798 O O . ARG A 1 100 ? -5.016 8.426 3.173 1.00 98.31 100 ARG A O 1
ATOM 805 N N . SER A 1 101 ? -3.011 7.864 2.344 1.00 98.38 101 SER A N 1
ATOM 806 C CA . SER A 1 101 ? -2.422 7.482 3.629 1.00 98.38 101 SER A CA 1
ATOM 807 C C . SER A 1 101 ? -2.346 8.665 4.595 1.00 98.38 101 SER A C 1
ATOM 809 O O . SER A 1 101 ? -2.735 8.535 5.751 1.00 98.38 101 SER A O 1
ATOM 811 N N . ALA A 1 102 ? -1.890 9.829 4.123 1.00 98.25 102 ALA A N 1
ATOM 812 C CA . ALA A 1 102 ? -1.836 11.040 4.939 1.00 98.25 102 ALA A CA 1
ATOM 813 C C . ALA A 1 102 ? -3.238 11.488 5.387 1.00 98.25 102 ALA A C 1
ATOM 815 O O . ALA A 1 102 ? -3.423 11.849 6.547 1.00 98.25 102 ALA A O 1
ATOM 816 N N . GLN A 1 103 ? -4.236 11.400 4.499 1.00 97.88 103 GLN A N 1
ATOM 817 C CA . GLN A 1 103 ? -5.634 11.689 4.834 1.00 97.88 103 GLN A CA 1
ATOM 818 C C . GLN A 1 103 ? -6.163 10.763 5.932 1.00 97.88 103 GLN A C 1
ATOM 820 O O . GLN A 1 103 ? -6.765 11.249 6.880 1.00 97.88 103 GLN A O 1
ATOM 825 N N . ILE A 1 104 ? -5.897 9.455 5.852 1.00 97.25 104 ILE A N 1
ATOM 826 C CA . ILE A 1 104 ? -6.338 8.486 6.869 1.00 97.25 104 ILE A CA 1
ATOM 827 C C . ILE A 1 104 ? -5.771 8.827 8.252 1.00 97.25 104 ILE A C 1
ATOM 829 O O . ILE A 1 104 ? -6.505 8.776 9.239 1.00 97.25 104 ILE A O 1
ATOM 833 N N . LEU A 1 105 ? -4.484 9.179 8.323 1.00 96.62 105 LEU A N 1
ATOM 834 C CA . LEU A 1 105 ? -3.818 9.503 9.589 1.00 96.62 105 LEU A CA 1
ATOM 835 C C . LEU A 1 105 ? -4.288 10.845 10.173 1.00 96.62 105 LEU A C 1
ATOM 837 O O . LEU A 1 105 ? -4.338 10.997 11.389 1.00 96.62 105 LEU A O 1
ATOM 841 N N . ALA A 1 106 ? -4.660 11.805 9.322 1.00 96.56 106 ALA A N 1
ATOM 842 C CA . ALA A 1 106 ? -5.160 13.112 9.750 1.00 96.56 106 ALA A CA 1
ATOM 843 C C . ALA A 1 106 ? -6.665 13.123 10.080 1.00 96.56 106 ALA A C 1
ATOM 845 O O . ALA A 1 106 ? -7.120 13.968 10.854 1.00 96.56 106 ALA A O 1
ATOM 846 N N . GLU A 1 107 ? -7.441 12.215 9.486 1.00 95.69 107 GLU A N 1
ATOM 847 C CA . GLU A 1 107 ? -8.889 12.125 9.667 1.00 95.69 107 GLU A CA 1
ATOM 848 C C . GLU A 1 107 ? -9.231 11.761 11.114 1.00 95.69 107 GLU A C 1
ATOM 850 O O . GLU A 1 107 ? -8.676 10.808 11.650 1.00 95.69 107 GLU A O 1
ATOM 855 N N . LYS A 1 108 ? -10.154 12.487 11.749 1.00 89.06 108 LYS A 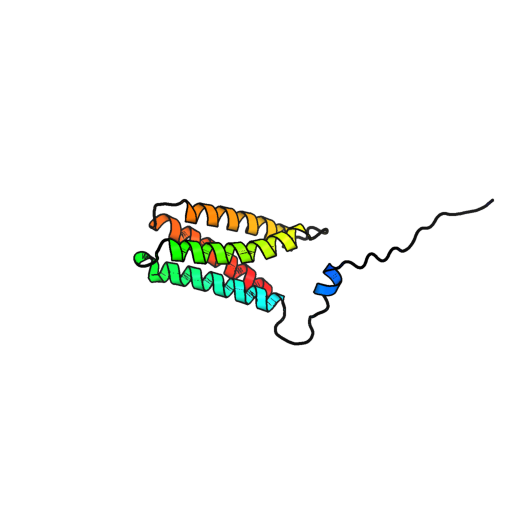N 1
ATOM 856 C CA . LYS A 1 108 ? -10.590 12.245 13.137 1.00 89.06 108 LYS A CA 1
ATOM 857 C C . LYS A 1 108 ? -11.892 11.455 13.207 1.00 89.06 108 LYS A C 1
ATOM 859 O O . LYS A 1 108 ? -12.135 10.773 14.201 1.00 89.06 108 LYS A O 1
ATOM 864 N N . ASP A 1 109 ? -12.717 11.529 12.167 1.00 89.81 109 ASP A N 1
ATOM 865 C CA . ASP A 1 109 ? -13.935 10.744 12.059 1.00 89.81 109 ASP A CA 1
ATOM 866 C C . ASP A 1 109 ? -13.610 9.327 11.568 1.00 89.81 109 ASP A C 1
ATOM 868 O O . ASP A 1 109 ? -13.274 9.073 10.407 1.00 89.81 109 ASP A O 1
ATOM 872 N N . HIS A 1 110 ? -13.753 8.365 12.478 1.00 82.12 110 HIS A N 1
ATOM 873 C CA . HIS A 1 110 ? -13.543 6.954 12.186 1.00 82.12 110 HIS A CA 1
ATOM 874 C C . HIS A 1 110 ? -14.457 6.430 11.065 1.00 82.12 110 HIS A C 1
ATOM 876 O O . HIS A 1 110 ? -14.062 5.501 10.363 1.00 82.12 110 HIS A O 1
ATOM 882 N N . ALA A 1 111 ? -15.649 6.992 10.852 1.00 87.31 111 ALA A N 1
ATOM 883 C CA . ALA A 1 111 ? -16.520 6.571 9.757 1.00 87.31 111 ALA A CA 1
ATOM 884 C C . ALA A 1 111 ? -15.958 6.981 8.385 1.00 87.31 111 ALA A C 1
ATOM 886 O O . ALA A 1 111 ? -16.046 6.203 7.433 1.00 87.31 111 ALA A O 1
ATOM 887 N N . GLN A 1 112 ? -15.310 8.147 8.294 1.00 92.44 112 GLN A N 1
ATOM 888 C CA . GLN A 1 112 ? -14.747 8.674 7.043 1.00 92.44 112 GLN A CA 1
ATOM 889 C C . GLN A 1 112 ? -13.494 7.919 6.584 1.00 92.44 112 GLN A C 1
ATOM 891 O O . GLN A 1 112 ? -13.192 7.877 5.391 1.00 92.44 112 GLN A O 1
ATOM 896 N N . ARG A 1 113 ? -12.774 7.265 7.505 1.00 94.06 113 ARG A N 1
ATOM 897 C CA . ARG A 1 113 ? -11.582 6.471 7.165 1.00 94.06 113 ARG A CA 1
ATOM 898 C C . ARG A 1 113 ? -11.913 5.195 6.384 1.00 94.06 113 ARG A C 1
ATOM 900 O O . ARG A 1 113 ? -11.109 4.779 5.553 1.00 94.06 113 ARG A O 1
ATOM 907 N N . LYS A 1 114 ? -13.072 4.565 6.606 1.00 94.62 114 LYS A N 1
ATOM 908 C CA . LYS A 1 114 ? -13.426 3.279 5.969 1.00 94.62 114 LYS A CA 1
ATOM 909 C C . LYS A 1 114 ? -13.336 3.291 4.433 1.00 94.62 114 LYS A C 1
ATOM 911 O O . LYS A 1 114 ? -12.554 2.502 3.899 1.00 94.62 114 LYS A O 1
ATOM 916 N N . PRO A 1 115 ? -14.017 4.203 3.710 1.00 96.69 115 PRO A N 1
ATOM 917 C CA . PRO A 1 115 ? -13.921 4.252 2.247 1.00 96.69 115 PRO A CA 1
ATOM 918 C C . PRO A 1 115 ? -12.500 4.565 1.750 1.00 96.69 115 PRO A C 1
ATOM 920 O O . PRO A 1 115 ? -12.117 4.190 0.641 1.00 96.69 115 PRO A O 1
ATOM 923 N N . MET A 1 116 ? -11.675 5.226 2.570 1.00 97.44 116 MET A N 1
ATOM 924 C CA . MET A 1 116 ? -10.273 5.482 2.237 1.00 97.44 116 MET A CA 1
ATOM 925 C C . MET A 1 116 ? -9.440 4.195 2.249 1.00 97.44 116 MET A C 1
ATOM 927 O O . MET A 1 116 ? -8.631 3.985 1.343 1.00 97.44 116 MET A O 1
ATOM 931 N N . PHE A 1 117 ? -9.662 3.320 3.232 1.00 97.69 117 PHE A N 1
ATOM 932 C CA . PHE A 1 117 ? -9.049 1.992 3.278 1.00 97.69 117 PHE A CA 1
ATOM 933 C C . PHE A 1 117 ? -9.517 1.106 2.123 1.00 97.69 117 PHE A C 1
ATOM 935 O O . PHE A 1 117 ? -8.687 0.465 1.483 1.00 97.69 117 PHE A O 1
ATOM 942 N N . GLU A 1 118 ? -10.813 1.103 1.806 1.00 98.00 118 GLU A N 1
ATOM 943 C CA . GLU A 1 118 ? -11.366 0.340 0.676 1.00 98.00 118 GLU A CA 1
ATOM 944 C C . GLU A 1 118 ? -10.680 0.703 -0.647 1.00 98.00 118 GLU A C 1
ATOM 946 O O . GLU A 1 118 ? -10.310 -0.177 -1.431 1.00 98.00 118 GLU A O 1
ATOM 951 N N . ALA A 1 119 ? -10.424 1.995 -0.867 1.00 98.19 119 ALA A N 1
ATOM 952 C CA . ALA A 1 119 ? -9.702 2.457 -2.044 1.00 98.19 119 ALA A CA 1
ATOM 953 C C . ALA A 1 119 ? -8.257 1.920 -2.093 1.00 98.19 119 ALA A C 1
ATOM 955 O O . ALA A 1 119 ? -7.810 1.459 -3.145 1.00 98.19 119 ALA A O 1
ATOM 956 N N . LEU A 1 120 ? -7.539 1.925 -0.962 1.00 98.56 120 LEU A N 1
ATOM 957 C CA . LEU A 1 120 ? -6.182 1.370 -0.878 1.00 98.56 120 LEU A CA 1
ATOM 958 C C . LEU A 1 120 ? -6.159 -0.156 -1.065 1.00 98.56 120 LEU A C 1
ATOM 960 O O . LEU A 1 120 ? -5.290 -0.675 -1.765 1.00 98.56 120 LEU A O 1
ATOM 964 N N . ILE A 1 121 ? -7.135 -0.877 -0.505 1.00 98.62 121 ILE A N 1
ATOM 965 C CA . ILE A 1 121 ? -7.307 -2.326 -0.700 1.00 98.62 121 ILE A CA 1
ATOM 966 C C . ILE A 1 121 ? -7.468 -2.645 -2.186 1.00 98.6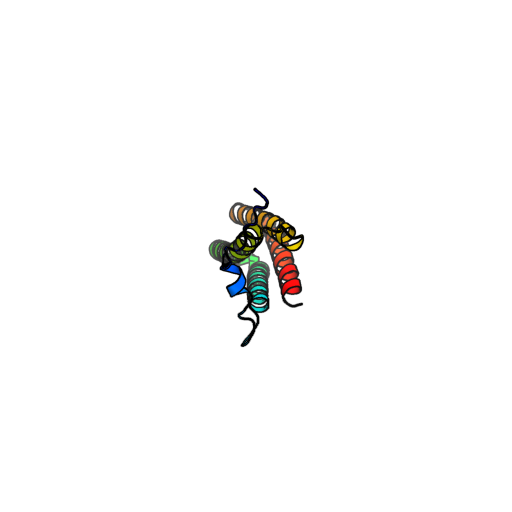2 121 ILE A C 1
ATOM 968 O O . ILE A 1 121 ? -6.816 -3.558 -2.699 1.00 98.62 121 ILE A O 1
ATOM 972 N N . ASN A 1 122 ? -8.335 -1.903 -2.876 1.00 98.25 122 ASN A N 1
ATOM 973 C CA . ASN A 1 122 ? -8.605 -2.112 -4.292 1.00 98.25 122 ASN A CA 1
ATOM 974 C C . ASN A 1 122 ? -7.345 -1.891 -5.143 1.00 98.25 122 ASN A C 1
ATOM 976 O O . ASN A 1 122 ? -6.997 -2.746 -5.954 1.00 98.25 122 ASN A O 1
ATOM 980 N N . VAL A 1 123 ? -6.620 -0.795 -4.901 1.00 98.00 123 VAL A N 1
ATOM 981 C CA . VAL A 1 123 ? -5.349 -0.502 -5.581 1.00 98.00 123 VAL A CA 1
ATOM 982 C C . VAL A 1 123 ? -4.332 -1.628 -5.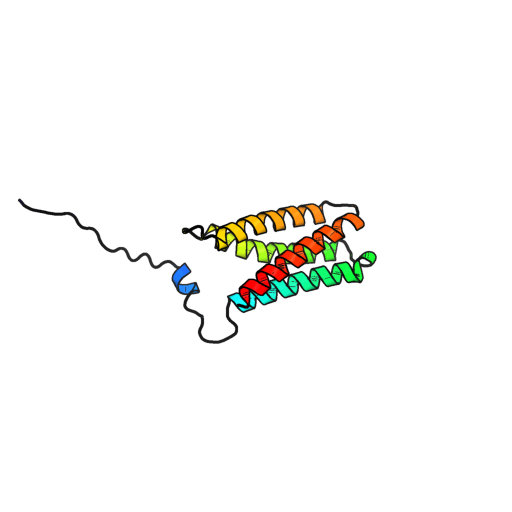361 1.00 98.00 123 VAL A C 1
ATOM 984 O O . VAL A 1 123 ? -3.786 -2.157 -6.329 1.00 98.00 123 VAL A O 1
ATOM 987 N N . ASN A 1 124 ? -4.140 -2.077 -4.118 1.00 98.12 124 ASN A N 1
ATOM 988 C CA . ASN A 1 124 ? -3.201 -3.158 -3.813 1.00 98.12 124 ASN A CA 1
ATOM 989 C C . ASN A 1 124 ? -3.571 -4.474 -4.514 1.00 98.12 124 ASN A C 1
ATOM 991 O O . ASN A 1 124 ? -2.703 -5.134 -5.085 1.00 98.12 124 ASN A O 1
ATOM 995 N N . LYS A 1 125 ? -4.858 -4.847 -4.517 1.00 97.81 125 LYS A N 1
ATOM 996 C CA . LYS A 1 125 ? -5.345 -6.062 -5.192 1.00 97.81 125 LYS A CA 1
ATOM 997 C C . LYS A 1 125 ? -5.169 -5.993 -6.710 1.00 97.81 125 LYS A C 1
ATOM 999 O O . LYS A 1 125 ? -4.768 -6.986 -7.315 1.00 97.81 125 LYS A O 1
ATOM 1004 N N . GLN A 1 126 ? -5.450 -4.844 -7.327 1.00 95.44 126 GLN A N 1
ATOM 1005 C CA . GLN A 1 126 ? -5.299 -4.669 -8.774 1.00 95.44 126 GLN A CA 1
ATOM 1006 C C . GLN A 1 126 ? -3.840 -4.793 -9.211 1.00 95.44 126 GLN A C 1
ATOM 1008 O O . GLN A 1 126 ? -3.546 -5.527 -10.155 1.00 95.44 126 GLN A O 1
ATOM 1013 N N . ILE A 1 127 ? -2.919 -4.141 -8.497 1.00 93.44 127 ILE A N 1
ATOM 1014 C CA . ILE A 1 127 ? -1.492 -4.215 -8.822 1.00 93.44 127 ILE A CA 1
ATOM 1015 C C . ILE A 1 127 ? -0.937 -5.614 -8.560 1.00 93.44 127 ILE A C 1
ATOM 1017 O O . ILE A 1 127 ? -0.245 -6.154 -9.420 1.00 93.44 127 ILE A O 1
ATOM 1021 N N . ALA A 1 128 ? -1.307 -6.254 -7.446 1.00 93.69 128 ALA A N 1
ATOM 1022 C CA . ALA A 1 128 ? -0.916 -7.638 -7.186 1.00 93.69 128 ALA A CA 1
ATOM 1023 C C . ALA A 1 128 ? -1.378 -8.590 -8.303 1.00 93.69 128 ALA A C 1
ATOM 1025 O O . ALA A 1 128 ? -0.585 -9.384 -8.798 1.00 93.69 128 ALA A O 1
ATOM 1026 N N . SER A 1 129 ? -2.631 -8.465 -8.755 1.00 92.19 129 SER A N 1
ATOM 1027 C CA . SER A 1 129 ? -3.166 -9.253 -9.874 1.00 92.19 129 SER A CA 1
ATOM 1028 C C . SER A 1 129 ? -2.370 -9.052 -11.167 1.00 92.19 129 SER A C 1
ATOM 1030 O O . SER A 1 129 ? -2.132 -10.009 -11.899 1.00 92.19 129 SER A O 1
ATOM 1032 N N . GLY A 1 130 ? -1.916 -7.825 -11.437 1.00 88.50 130 GLY A N 1
ATOM 1033 C CA . GLY A 1 130 ? -1.030 -7.536 -12.564 1.00 88.50 130 GLY A CA 1
ATOM 1034 C C . GLY A 1 130 ? 0.354 -8.182 -12.441 1.00 88.50 130 GLY A C 1
ATOM 1035 O O . GLY A 1 130 ? 0.908 -8.599 -13.451 1.00 88.50 130 GLY A O 1
ATOM 1036 N N . LEU A 1 131 ? 0.898 -8.297 -11.225 1.00 87.06 131 LEU A N 1
ATOM 1037 C CA . LEU A 1 131 ? 2.220 -8.884 -10.961 1.00 87.06 131 LEU A CA 1
ATOM 1038 C C . LEU A 1 131 ? 2.242 -10.419 -10.986 1.00 87.06 131 LEU A C 1
ATOM 1040 O O . LEU A 1 131 ? 3.320 -10.999 -11.106 1.00 87.06 131 LEU A O 1
ATOM 1044 N N . PHE A 1 132 ? 1.084 -11.069 -10.853 1.00 86.56 132 PHE A N 1
ATOM 1045 C CA . PHE A 1 132 ? 0.950 -12.529 -10.921 1.00 86.56 132 PHE A CA 1
ATOM 1046 C C . PHE A 1 132 ? 0.770 -13.077 -12.345 1.00 86.56 132 PHE A C 1
ATOM 1048 O O . PHE A 1 132 ? 0.725 -14.294 -12.516 1.00 86.56 132 PHE A O 1
ATOM 1055 N N . LYS A 1 133 ? 0.624 -12.201 -13.343 1.00 79.75 133 LYS A N 1
ATOM 1056 C CA . LYS A 1 133 ? 0.517 -12.562 -14.763 1.00 79.75 133 LYS A CA 1
ATOM 1057 C C . LYS A 1 133 ? 1.888 -12.555 -15.428 1.00 79.75 133 LYS A C 1
ATOM 1059 O O . LYS A 1 133 ? 2.082 -13.414 -16.312 1.00 79.75 133 LYS A O 1
#